Protein AF-A0A7C7WKY1-F1 (afdb_monomer)

Foldseek 3Di:
DPPDDDQEAEFECDDVPDGRLVVLVVNCVVPVPRAYEYDYPDDDPVVVVSCVVSVHD

Nearest PDB structures (foldseek):
  8tfm-assembly1_B  TM=9.336E-01  e=2.075E-03  Flavobacterium johnsoniae UW101
  8tfm-assembly1_A  TM=9.365E-01  e=2.737E-03  Flavobacterium johnsoniae UW101
  8ted-assembly1_A  TM=9.368E-01  e=3.143E-03  Flavobacterium johnsoniae UW101
  8tff-assembly1_A  TM=9.301E-01  e=3.368E-03  Flavobacterium johnsoniae UW101
  1p2f-assembly1_A  TM=8.074E-01  e=4.441E-03  Thermotoga maritima

Radius of gyration: 11.48 Å; Cα contacts (8 Å, |Δi|>4): 60; chains: 1; bounding box: 24×17×35 Å

Mean predicted aligned error: 6.35 Å

Secondary structure (DSSP, 8-state):
------S-EEE-SEETTEEHHHHHHHHHHH-TT--EEE--S---HHHHHHHHHTT--

pLDDT: mean 80.28, std 9.8, range [49.44, 92.06]

Structure (mmCIF, N/CA/C/O backbone):
data_AF-A0A7C7WKY1-F1
#
_entry.id   AF-A0A7C7WKY1-F1
#
loop_
_atom_site.group_PDB
_atom_site.id
_atom_site.type_symbol
_atom_site.label_atom_id
_atom_site.label_alt_id
_atom_site.label_comp_id
_atom_site.label_asym_id
_atom_site.label_entity_id
_atom_site.label_seq_id
_atom_site.pdbx_PDB_ins_code
_atom_site.Cartn_x
_atom_site.Cartn_y
_atom_site.Cartn_z
_atom_site.occupancy
_atom_site.B_iso_or_equiv
_atom_site.auth_seq_id
_atom_site.auth_comp_id
_atom_site.auth_asym_id
_atom_site.auth_atom_id
_atom_site.pdbx_PDB_model_num
ATOM 1 N N . MET A 1 1 ? 9.769 5.044 21.450 1.00 49.44 1 MET A N 1
ATOM 2 C CA . MET A 1 1 ? 8.324 4.849 21.184 1.00 49.44 1 MET A CA 1
ATOM 3 C C . MET A 1 1 ? 7.839 6.017 20.348 1.00 49.44 1 MET A C 1
ATOM 5 O O . MET A 1 1 ? 8.035 7.150 20.763 1.00 49.44 1 MET A O 1
ATOM 9 N N . ARG A 1 2 ? 7.28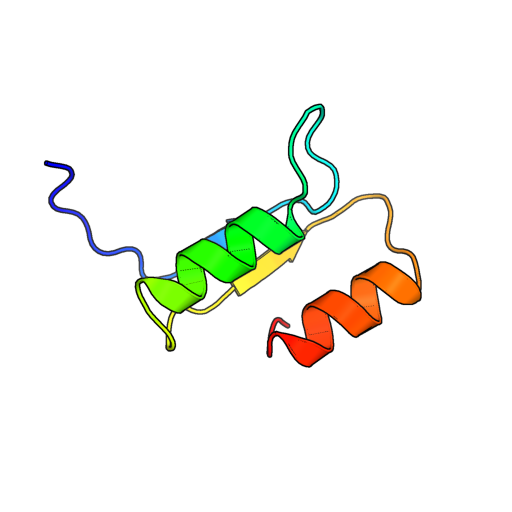2 5.775 19.160 1.00 57.50 2 ARG A N 1
ATOM 10 C CA . ARG A 1 2 ? 6.718 6.845 18.328 1.00 57.50 2 ARG A CA 1
ATOM 11 C C . ARG A 1 2 ?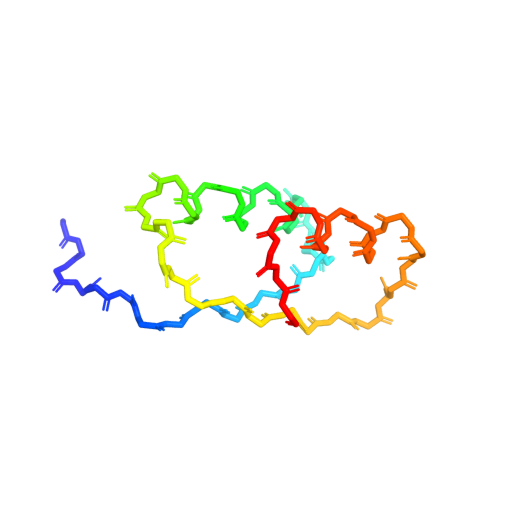 5.239 6.974 18.706 1.00 57.50 2 ARG A C 1
ATOM 13 O O . ARG A 1 2 ? 4.458 6.081 18.414 1.00 57.50 2 ARG A O 1
ATOM 20 N N . LEU A 1 3 ? 4.898 8.028 19.449 1.00 62.78 3 LEU A N 1
ATOM 21 C CA . LEU A 1 3 ? 3.579 8.272 20.066 1.00 62.78 3 LEU A CA 1
ATOM 22 C C . LEU A 1 3 ? 2.537 8.839 19.082 1.00 62.78 3 LEU A C 1
ATOM 24 O O . LEU A 1 3 ? 1.664 9.606 19.473 1.00 62.78 3 LEU A O 1
ATOM 28 N N . VAL A 1 4 ? 2.633 8.502 17.797 1.00 71.06 4 VAL A N 1
ATOM 29 C CA . VAL A 1 4 ? 1.753 9.063 16.767 1.00 71.06 4 VAL A CA 1
ATOM 30 C C . VAL A 1 4 ? 1.047 7.914 16.070 1.00 71.06 4 VAL A C 1
ATOM 32 O O . VAL A 1 4 ? 1.699 7.069 15.456 1.00 71.06 4 VAL A O 1
ATOM 35 N N . ARG A 1 5 ? -0.282 7.868 16.200 1.00 80.12 5 ARG A N 1
ATOM 36 C CA . ARG A 1 5 ? -1.122 7.024 15.349 1.00 80.12 5 ARG A CA 1
ATOM 37 C C . ARG A 1 5 ? -1.199 7.675 13.976 1.00 80.12 5 ARG A C 1
ATOM 39 O O . ARG A 1 5 ? -1.467 8.868 13.885 1.00 80.12 5 ARG A O 1
ATOM 46 N N . TYR A 1 6 ? -0.944 6.897 12.934 1.00 86.56 6 TYR A N 1
ATOM 47 C CA . TYR A 1 6 ? -1.142 7.348 11.564 1.00 86.56 6 TYR A CA 1
ATOM 48 C C . TYR A 1 6 ? -2.596 7.149 11.168 1.00 86.56 6 TYR A C 1
ATOM 50 O O . TYR A 1 6 ? -3.192 6.128 11.505 1.00 86.56 6 TYR A O 1
ATOM 58 N N . GLU A 1 7 ? -3.133 8.120 10.443 1.00 92.06 7 GLU A N 1
ATOM 59 C CA . GLU A 1 7 ? -4.508 8.103 9.933 1.00 92.06 7 GLU A CA 1
ATOM 60 C C . GLU A 1 7 ? -4.559 7.800 8.431 1.00 92.06 7 GLU A C 1
ATOM 62 O O . GLU A 1 7 ? -5.633 7.601 7.878 1.00 92.06 7 GLU A O 1
ATOM 67 N N . LEU A 1 8 ? -3.400 7.761 7.768 1.00 91.38 8 LEU A N 1
ATOM 68 C CA . LEU A 1 8 ? -3.253 7.472 6.348 1.00 91.38 8 LEU A CA 1
ATOM 69 C C . LEU A 1 8 ? -1.834 6.968 6.070 1.00 91.38 8 LEU A C 1
ATOM 71 O O . LEU A 1 8 ? -0.859 7.537 6.573 1.00 91.38 8 LEU A O 1
ATOM 75 N N . LEU A 1 9 ? -1.719 5.938 5.237 1.00 90.31 9 LEU A N 1
ATOM 76 C CA . LEU A 1 9 ? -0.464 5.519 4.620 1.00 90.31 9 LEU A CA 1
ATOM 77 C C . LEU A 1 9 ? -0.475 5.899 3.138 1.00 90.31 9 LEU A C 1
ATOM 79 O O . LEU A 1 9 ? -1.377 5.509 2.406 1.00 90.31 9 LEU A O 1
ATOM 83 N N . ILE A 1 10 ? 0.555 6.612 2.689 1.00 90.06 10 ILE A N 1
ATOM 84 C CA . ILE A 1 10 ? 0.833 6.820 1.266 1.00 90.06 10 ILE A CA 1
ATOM 85 C C . ILE A 1 10 ? 2.116 6.056 0.954 1.00 90.06 10 ILE A C 1
ATOM 87 O O . ILE A 1 10 ? 3.136 6.300 1.604 1.00 90.06 10 ILE A O 1
ATOM 91 N N . ALA A 1 11 ? 2.063 5.117 0.010 1.00 86.56 11 ALA A N 1
ATOM 92 C CA . ALA A 1 11 ? 3.191 4.245 -0.312 1.00 86.56 11 ALA A CA 1
ATOM 93 C C . ALA A 1 11 ? 3.415 4.125 -1.824 1.00 86.56 11 ALA A C 1
ATOM 95 O O . ALA A 1 11 ? 2.463 4.077 -2.602 1.00 86.56 11 ALA A O 1
ATOM 96 N N . ASP A 1 12 ? 4.683 4.028 -2.221 1.00 85.44 12 ASP A N 1
ATOM 97 C CA . ASP A 1 12 ? 5.070 3.567 -3.555 1.00 85.44 12 ASP A CA 1
ATOM 98 C C . ASP A 1 12 ? 5.249 2.044 -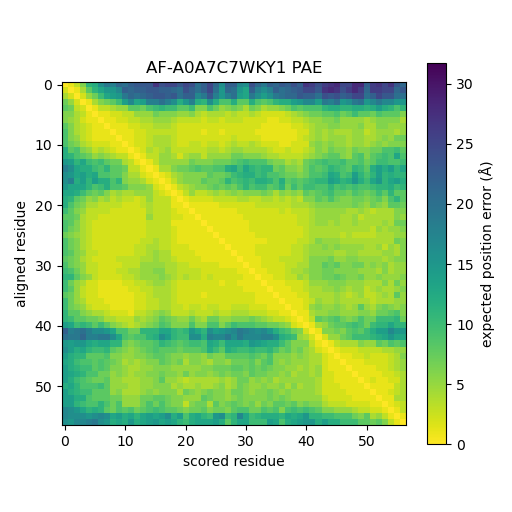3.532 1.00 85.44 12 ASP A C 1
ATOM 100 O O . ASP A 1 12 ? 5.745 1.482 -2.551 1.00 85.44 12 ASP A O 1
ATOM 104 N N . LEU A 1 13 ? 4.837 1.371 -4.606 1.00 79.56 13 LEU A N 1
ATOM 105 C CA . LEU A 1 13 ? 5.053 -0.067 -4.773 1.00 79.56 13 LEU A CA 1
ATOM 106 C C . LEU A 1 13 ? 6.483 -0.392 -5.198 1.00 79.56 13 LEU A C 1
ATOM 108 O O . LEU A 1 13 ? 6.976 -1.473 -4.876 1.00 79.56 13 LEU A O 1
ATOM 112 N N . GLN A 1 14 ? 7.159 0.527 -5.887 1.00 72.88 14 GLN A N 1
ATOM 113 C CA . GLN A 1 14 ? 8.548 0.358 -6.298 1.00 72.88 14 GLN A CA 1
ATOM 114 C C . GLN A 1 14 ? 9.472 1.190 -5.416 1.00 72.88 14 GLN A C 1
ATOM 116 O O . GLN A 1 14 ? 9.901 2.284 -5.771 1.00 72.88 14 GLN A O 1
ATOM 121 N N . VAL A 1 15 ? 9.841 0.626 -4.269 1.00 70.25 15 VAL A N 1
ATOM 122 C CA . VAL A 1 15 ? 10.936 1.150 -3.454 1.00 70.25 15 VAL A CA 1
ATOM 123 C C . VAL A 1 15 ? 12.159 0.249 -3.659 1.00 70.25 15 VAL A C 1
ATOM 125 O O . VAL A 1 15 ? 12.073 -0.958 -3.433 1.00 70.25 15 VAL A O 1
ATOM 128 N N . PRO A 1 16 ? 13.323 0.771 -4.086 1.00 70.12 16 PRO A N 1
ATOM 129 C CA . PRO A 1 16 ? 14.528 -0.044 -4.202 1.00 70.12 16 PRO A CA 1
ATOM 130 C C . PRO A 1 16 ? 14.858 -0.742 -2.875 1.00 70.12 16 PRO A C 1
ATOM 132 O O . PRO A 1 16 ? 15.017 -0.091 -1.844 1.00 70.12 16 PRO A O 1
ATOM 135 N N . GLY A 1 17 ? 14.963 -2.072 -2.904 1.00 71.56 17 GLY A N 1
ATOM 136 C CA . GLY A 1 17 ? 15.278 -2.882 -1.723 1.00 71.56 17 GLY A CA 1
ATOM 137 C C . GLY A 1 17 ? 14.099 -3.174 -0.789 1.00 71.56 17 GLY A C 1
ATOM 138 O O . GLY A 1 17 ? 14.325 -3.755 0.271 1.00 71.56 17 GLY A O 1
ATOM 139 N N . MET A 1 18 ? 12.8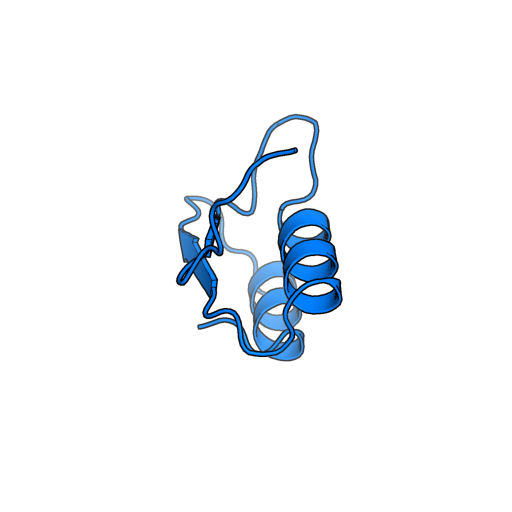63 -2.814 -1.154 1.00 71.06 18 MET A N 1
ATOM 140 C CA . MET A 1 18 ? 11.677 -3.108 -0.347 1.00 71.06 18 MET A CA 1
ATOM 141 C C . MET A 1 18 ? 10.447 -3.369 -1.222 1.00 71.06 18 MET A C 1
ATOM 143 O O . MET A 1 18 ? 10.141 -2.609 -2.133 1.00 71.06 18 MET A O 1
ATOM 147 N N . ASP A 1 19 ? 9.713 -4.436 -0.921 1.00 81.06 19 ASP A N 1
ATOM 148 C CA . ASP A 1 19 ? 8.420 -4.697 -1.549 1.00 81.06 19 ASP A CA 1
ATOM 149 C C . ASP A 1 19 ? 7.341 -3.814 -0.899 1.00 81.06 19 ASP A C 1
ATOM 151 O O . ASP A 1 19 ? 6.998 -3.995 0.274 1.00 81.06 19 ASP A O 1
ATOM 155 N N . GLY A 1 20 ? 6.805 -2.844 -1.648 1.00 80.25 20 GLY A N 1
ATOM 156 C CA . GLY A 1 20 ? 5.784 -1.924 -1.139 1.00 80.25 20 GLY A CA 1
ATOM 157 C C . GLY A 1 20 ? 4.508 -2.630 -0.667 1.00 80.25 20 GLY A C 1
ATOM 158 O O . GLY A 1 20 ? 3.862 -2.153 0.268 1.00 80.25 20 GLY A O 1
ATOM 159 N N . LEU A 1 21 ? 4.177 -3.809 -1.215 1.00 84.38 21 LEU A N 1
ATOM 160 C CA . LEU A 1 21 ? 3.040 -4.607 -0.739 1.00 84.38 21 LEU A CA 1
ATOM 161 C C . LEU A 1 21 ? 3.292 -5.183 0.657 1.00 84.38 21 LEU A C 1
ATOM 163 O O . LEU A 1 21 ? 2.384 -5.191 1.489 1.00 84.38 21 LEU A O 1
ATOM 167 N N . THR A 1 22 ? 4.526 -5.595 0.948 1.00 87.44 22 THR A N 1
ATOM 168 C CA . THR A 1 22 ? 4.922 -6.062 2.283 1.00 87.44 22 THR A CA 1
ATOM 169 C C . THR A 1 22 ? 4.757 -4.953 3.331 1.00 87.44 22 THR A C 1
ATOM 171 O O . THR A 1 22 ? 4.256 -5.203 4.428 1.00 87.44 22 THR A O 1
ATOM 174 N N . VAL A 1 23 ? 5.091 -3.703 2.990 1.00 87.62 23 VAL A N 1
ATOM 175 C CA . VAL A 1 23 ? 4.892 -2.547 3.887 1.00 87.62 23 VAL A CA 1
ATOM 176 C C . VAL A 1 23 ? 3.414 -2.333 4.197 1.00 87.62 23 VAL A C 1
ATOM 178 O O . VAL A 1 23 ? 3.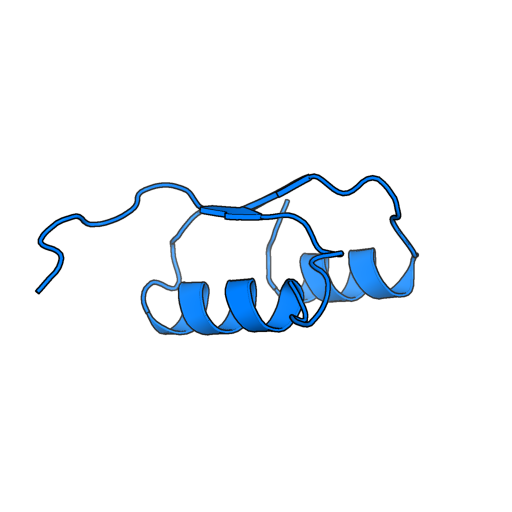038 -2.156 5.357 1.00 87.62 23 VAL A O 1
ATOM 181 N N . ILE A 1 24 ? 2.572 -2.364 3.165 1.00 89.50 24 ILE A N 1
ATOM 182 C CA . ILE A 1 24 ? 1.122 -2.209 3.302 1.00 89.50 24 ILE A CA 1
ATOM 183 C C . ILE A 1 24 ? 0.542 -3.335 4.164 1.00 89.50 24 ILE A C 1
ATOM 185 O O . ILE A 1 24 ? -0.296 -3.078 5.032 1.00 89.50 24 ILE A O 1
ATOM 189 N N . HIS A 1 25 ? 1.011 -4.567 3.960 1.00 88.94 25 HIS A N 1
ATOM 190 C CA . HIS A 1 25 ? 0.586 -5.725 4.736 1.00 88.94 25 HIS A CA 1
ATOM 191 C C . HIS A 1 25 ? 0.888 -5.553 6.232 1.00 88.94 25 HIS A C 1
ATOM 193 O O . HIS A 1 25 ? -0.016 -5.679 7.060 1.00 88.94 25 HIS A O 1
ATOM 199 N N . GLU A 1 26 ? 2.121 -5.189 6.592 1.00 89.94 26 GLU A N 1
ATOM 200 C CA . GLU A 1 26 ? 2.484 -4.956 7.996 1.00 89.94 26 GLU A CA 1
ATOM 201 C C . GLU A 1 26 ? 1.752 -3.752 8.599 1.00 89.94 26 GLU A C 1
ATOM 203 O O . GLU A 1 26 ? 1.326 -3.803 9.755 1.00 89.94 26 GLU A O 1
ATOM 208 N N . ALA A 1 27 ? 1.535 -2.687 7.823 1.00 89.62 27 ALA A N 1
ATOM 209 C CA . ALA A 1 27 ? 0.768 -1.533 8.281 1.00 89.62 27 ALA A CA 1
ATOM 210 C C . ALA A 1 27 ? -0.680 -1.917 8.632 1.00 89.62 27 ALA A C 1
ATOM 212 O O . ALA A 1 27 ? -1.167 -1.541 9.702 1.00 89.62 27 ALA A O 1
ATOM 213 N N . ARG A 1 28 ? -1.337 -2.737 7.799 1.00 87.19 28 ARG A N 1
ATOM 214 C CA . ARG A 1 28 ? -2.678 -3.268 8.096 1.00 87.19 28 ARG A CA 1
ATOM 215 C C . ARG A 1 28 ? -2.690 -4.269 9.245 1.00 87.19 28 ARG A C 1
ATOM 217 O O . ARG A 1 28 ? -3.661 -4.317 9.992 1.00 87.19 28 ARG A O 1
ATOM 224 N N . ARG A 1 29 ? -1.615 -5.036 9.443 1.00 89.75 29 ARG A N 1
ATOM 225 C CA . ARG A 1 29 ? -1.490 -5.929 10.607 1.00 89.75 29 ARG A CA 1
ATOM 226 C C . ARG A 1 29 ? -1.453 -5.150 11.927 1.00 89.75 29 ARG A C 1
ATOM 228 O O . ARG A 1 29 ? -1.915 -5.655 12.947 1.00 89.75 29 ARG A O 1
ATOM 235 N N . LEU A 1 30 ? -0.910 -3.931 11.911 1.00 89.44 30 LEU A N 1
ATOM 236 C CA . LEU A 1 30 ? -0.870 -3.027 13.066 1.00 89.44 30 LEU A CA 1
ATOM 237 C C . LEU A 1 30 ? -2.166 -2.224 13.239 1.00 89.44 30 LEU A C 1
ATOM 239 O O . LEU A 1 30 ? -2.553 -1.932 14.370 1.00 89.44 30 LEU A O 1
ATOM 243 N N . ASN A 1 31 ? -2.820 -1.855 12.138 1.00 90.25 31 ASN A N 1
ATOM 244 C CA . ASN A 1 31 ? -4.111 -1.177 12.132 1.00 90.25 31 ASN A CA 1
ATOM 245 C C . ASN A 1 31 ? -4.909 -1.581 10.884 1.00 90.25 31 ASN A C 1
ATOM 247 O O . ASN A 1 31 ? -4.671 -1.054 9.798 1.00 90.25 31 ASN A O 1
ATOM 251 N N . ALA A 1 32 ? -5.863 -2.499 11.050 1.00 89.38 32 ALA A N 1
ATOM 252 C CA . ALA A 1 32 ? -6.646 -3.050 9.943 1.00 89.38 32 ALA A CA 1
ATOM 253 C C . ALA A 1 32 ? -7.451 -1.978 9.189 1.00 89.38 32 ALA A C 1
ATOM 255 O O . ALA A 1 32 ? -7.609 -2.073 7.970 1.00 89.38 32 ALA A O 1
ATOM 256 N N . ASP A 1 33 ? -7.878 -0.936 9.907 1.00 90.38 33 ASP A N 1
ATOM 257 C CA . ASP A 1 33 ? -8.706 0.150 9.385 1.00 90.38 33 ASP A CA 1
ATOM 258 C C . ASP A 1 33 ? -7.880 1.307 8.808 1.00 90.38 33 ASP A C 1
ATOM 260 O O . ASP A 1 33 ? -8.453 2.301 8.368 1.00 90.38 33 ASP A O 1
ATOM 264 N N . LEU A 1 34 ? -6.542 1.216 8.811 1.00 91.06 34 LEU A N 1
ATOM 265 C CA . LEU A 1 34 ? -5.684 2.261 8.258 1.00 91.06 34 LEU A CA 1
ATOM 266 C C . LEU A 1 34 ? -5.960 2.423 6.753 1.00 91.06 34 LEU A C 1
ATOM 268 O O . LEU A 1 34 ? -5.706 1.487 5.986 1.00 91.06 34 LEU A O 1
ATOM 272 N N . PRO A 1 35 ? -6.425 3.599 6.299 1.00 91.00 35 PRO A N 1
ATOM 273 C CA . PRO A 1 35 ? -6.527 3.900 4.882 1.00 91.00 35 PRO A CA 1
ATOM 274 C C . PRO A 1 35 ? -5.140 3.887 4.241 1.00 91.00 35 PRO A C 1
ATOM 276 O O . PRO A 1 35 ? -4.167 4.392 4.811 1.00 91.00 35 PRO A O 1
ATOM 279 N N . VAL A 1 36 ? -5.054 3.329 3.037 1.00 91.62 36 VAL A N 1
ATOM 280 C CA . VAL A 1 36 ? -3.816 3.249 2.262 1.00 91.62 36 VAL A CA 1
ATOM 281 C C . VAL A 1 36 ? -4.087 3.808 0.872 1.00 91.62 36 VAL A C 1
ATOM 283 O O . VAL A 1 36 ? -5.087 3.441 0.263 1.00 91.62 36 VAL A O 1
ATOM 286 N N . ILE A 1 37 ? -3.198 4.675 0.393 1.00 89.31 37 ILE A N 1
ATOM 287 C CA . ILE A 1 37 ? -3.164 5.170 -0.985 1.00 89.31 37 ILE A CA 1
ATOM 288 C C . ILE A 1 37 ? -1.849 4.717 -1.607 1.00 89.31 37 ILE A C 1
ATOM 290 O O . ILE A 1 37 ? -0.771 4.961 -1.052 1.00 89.31 37 ILE A O 1
ATOM 294 N N . ILE A 1 38 ? -1.936 4.085 -2.773 1.00 8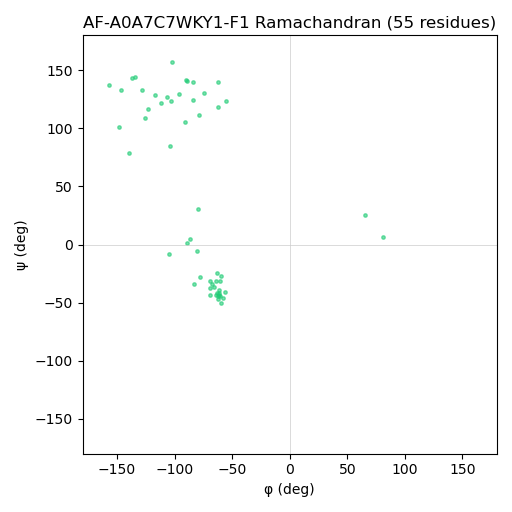7.12 38 ILE A N 1
ATOM 295 C CA . ILE A 1 38 ? -0.759 3.721 -3.560 1.00 87.12 38 ILE A CA 1
ATOM 296 C C . ILE A 1 38 ? -0.498 4.783 -4.624 1.00 87.12 38 ILE A C 1
ATOM 298 O O . ILE A 1 38 ? -1.379 5.121 -5.411 1.00 87.12 38 ILE A O 1
ATOM 302 N N . ILE A 1 39 ? 0.742 5.264 -4.690 1.00 84.31 39 ILE A N 1
ATOM 303 C CA . ILE A 1 39 ? 1.215 6.128 -5.774 1.00 84.31 39 ILE A CA 1
ATOM 304 C C . ILE A 1 39 ? 2.466 5.484 -6.353 1.00 84.31 39 ILE A C 1
ATOM 306 O O . ILE A 1 39 ? 3.507 5.482 -5.707 1.00 84.31 39 ILE A O 1
ATOM 310 N N . THR A 1 40 ? 2.372 4.935 -7.564 1.00 79.75 40 THR A N 1
ATOM 311 C CA . THR A 1 40 ? 3.515 4.301 -8.230 1.00 79.75 40 THR A CA 1
ATOM 312 C C . THR A 1 40 ? 3.593 4.684 -9.703 1.00 79.75 40 THR A C 1
ATOM 314 O O . THR A 1 40 ? 2.571 4.825 -10.374 1.00 79.75 40 THR A O 1
ATOM 317 N N . 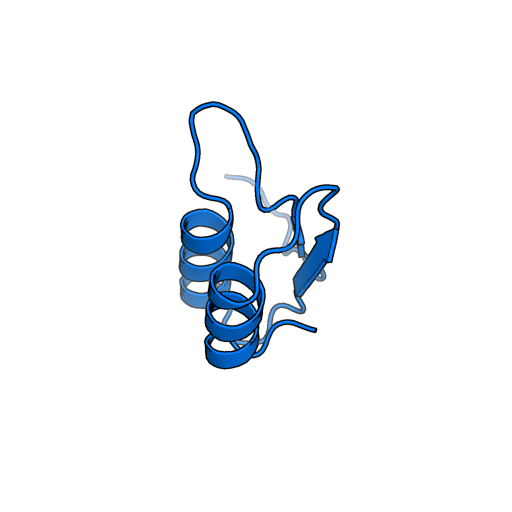GLY A 1 41 ? 4.815 4.852 -10.211 1.00 75.12 41 GLY A N 1
ATOM 318 C CA . GLY A 1 41 ? 5.076 5.126 -11.629 1.00 75.12 41 GLY A CA 1
ATOM 319 C C . GLY A 1 41 ? 5.052 3.880 -12.519 1.00 75.12 41 GLY A C 1
ATOM 320 O O . GLY A 1 41 ? 5.176 4.003 -13.736 1.00 75.12 41 GLY A O 1
ATOM 321 N N . PHE A 1 42 ? 4.910 2.688 -11.930 1.00 65.00 42 PHE A N 1
ATOM 322 C CA . PHE A 1 42 ? 4.996 1.411 -12.634 1.00 65.00 42 PHE A CA 1
ATOM 323 C C . PHE A 1 42 ? 3.932 0.437 -12.107 1.00 65.00 42 PHE A C 1
ATOM 325 O O . PHE A 1 42 ? 4.205 -0.448 -11.296 1.00 65.00 42 PHE A O 1
ATOM 332 N N . SER A 1 43 ? 2.685 0.608 -12.549 1.00 66.12 43 SER A N 1
ATOM 333 C CA . SER A 1 43 ? 1.617 -0.342 -12.244 1.00 66.12 43 SER A CA 1
ATOM 334 C C . SER A 1 43 ? 1.638 -1.504 -13.242 1.00 66.12 43 SER A C 1
ATOM 336 O O . SER A 1 43 ? 1.575 -1.333 -14.456 1.00 66.12 43 SER A O 1
ATOM 338 N N . THR A 1 44 ? 1.736 -2.720 -12.714 1.00 71.25 44 THR A N 1
ATOM 339 C CA . THR A 1 44 ? 1.427 -3.957 -13.446 1.00 71.25 44 THR A CA 1
ATOM 340 C C . THR A 1 44 ? 0.053 -4.465 -13.014 1.00 71.25 44 THR A C 1
ATOM 342 O O . THR A 1 44 ? -0.396 -4.186 -11.898 1.00 71.25 44 THR A O 1
ATOM 345 N N . GLU A 1 45 ? -0.603 -5.263 -13.855 1.00 75.56 45 GLU A N 1
ATOM 346 C CA . GLU A 1 45 ? -1.877 -5.904 -13.503 1.00 75.56 45 GLU A CA 1
ATOM 347 C C . GLU A 1 45 ? -1.749 -6.747 -12.219 1.00 75.56 45 GLU A C 1
ATOM 349 O O . GLU A 1 45 ? -2.581 -6.649 -11.320 1.00 75.56 45 GLU A O 1
ATOM 354 N N . ALA A 1 46 ? -0.638 -7.474 -12.062 1.00 76.81 46 ALA A N 1
ATOM 355 C CA . ALA A 1 46 ? -0.348 -8.257 -10.861 1.00 76.81 46 ALA A CA 1
ATOM 356 C C . ALA A 1 46 ? -0.256 -7.391 -9.591 1.00 76.81 46 ALA A C 1
ATOM 358 O O . ALA A 1 46 ? -0.831 -7.742 -8.560 1.00 76.81 46 ALA A O 1
ATOM 359 N N . SER A 1 47 ? 0.422 -6.238 -9.659 1.00 76.06 47 SER A N 1
ATOM 360 C CA . SER A 1 47 ? 0.508 -5.311 -8.522 1.00 76.06 47 SER A CA 1
ATOM 361 C C . SER A 1 47 ? -0.835 -4.664 -8.174 1.00 76.06 47 SER A C 1
ATOM 363 O O . SER A 1 47 ? -1.122 -4.457 -6.997 1.00 76.06 47 SER A O 1
ATOM 365 N N . ALA A 1 48 ? -1.683 -4.403 -9.174 1.00 76.00 48 ALA A N 1
ATOM 366 C CA . ALA A 1 48 ? -3.022 -3.864 -8.957 1.00 76.00 48 ALA A CA 1
ATOM 367 C C . ALA A 1 48 ? -3.938 -4.896 -8.280 1.00 76.00 48 ALA A C 1
ATOM 369 O O . ALA A 1 48 ? -4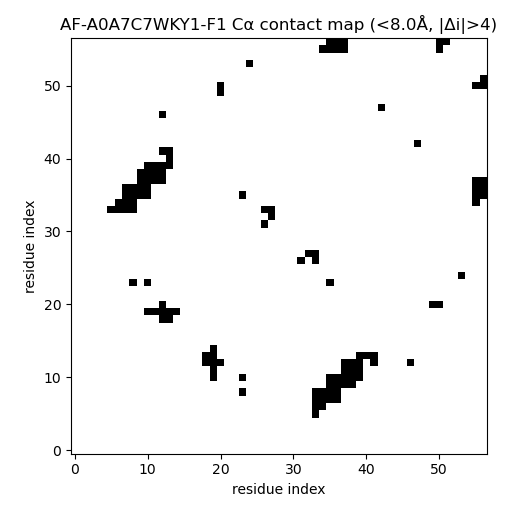.626 -4.570 -7.316 1.00 76.00 48 ALA A O 1
ATOM 370 N N . ILE A 1 49 ? -3.888 -6.158 -8.720 1.00 80.69 49 ILE A N 1
ATOM 371 C CA . ILE A 1 49 ? -4.618 -7.266 -8.085 1.00 80.69 49 ILE A CA 1
ATOM 372 C C . ILE A 1 49 ? -4.135 -7.477 -6.643 1.00 80.69 49 ILE A C 1
ATOM 374 O O . ILE A 1 49 ? -4.952 -7.620 -5.735 1.00 80.69 49 ILE A O 1
ATOM 378 N N . GLY A 1 50 ? -2.818 -7.459 -6.412 1.00 80.94 50 GLY A N 1
ATOM 379 C CA . GLY A 1 50 ? -2.242 -7.563 -5.069 1.00 80.94 50 GLY A CA 1
ATOM 380 C C . GLY A 1 50 ? -2.734 -6.456 -4.131 1.00 80.94 50 GLY A C 1
ATOM 381 O O . GLY A 1 50 ? -3.165 -6.742 -3.016 1.00 80.94 50 GLY A O 1
ATOM 382 N N . ALA A 1 51 ? -2.746 -5.208 -4.602 1.00 78.50 51 ALA A N 1
ATOM 383 C CA . ALA A 1 51 ? -3.278 -4.066 -3.861 1.00 78.50 51 ALA A CA 1
ATOM 384 C C . ALA A 1 51 ? -4.792 -4.176 -3.595 1.00 78.50 51 ALA A C 1
ATOM 386 O O . ALA A 1 51 ? -5.239 -3.947 -2.468 1.00 78.50 51 ALA A O 1
ATOM 387 N N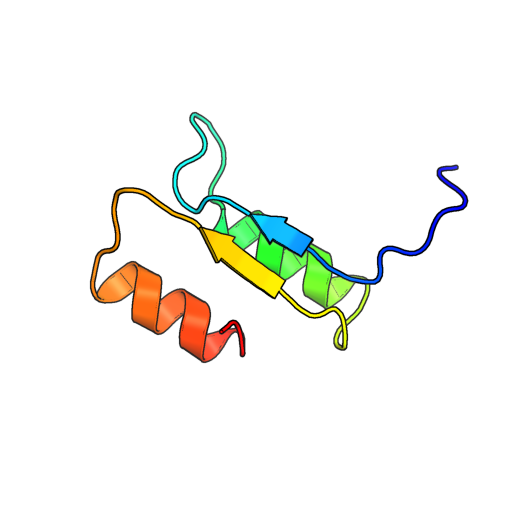 . ALA A 1 52 ? -5.573 -4.586 -4.598 1.00 80.31 52 ALA A N 1
ATOM 388 C CA . ALA A 1 52 ? -7.019 -4.760 -4.481 1.00 80.31 52 ALA A CA 1
ATOM 389 C C . ALA A 1 52 ? -7.387 -5.846 -3.458 1.00 80.31 52 ALA A C 1
ATOM 391 O O . ALA A 1 52 ? -8.270 -5.641 -2.627 1.00 80.31 52 ALA A O 1
ATOM 392 N N . ASN A 1 53 ? -6.659 -6.966 -3.447 1.00 83.62 53 ASN A N 1
ATOM 393 C CA . ASN A 1 53 ? -6.835 -8.031 -2.452 1.00 83.62 53 ASN A CA 1
ATOM 394 C C . ASN A 1 53 ? -6.522 -7.566 -1.023 1.00 83.62 53 ASN A C 1
ATOM 396 O O . ASN A 1 53 ? -7.041 -8.125 -0.060 1.00 83.62 53 ASN A O 1
ATOM 400 N N . LEU A 1 54 ? -5.690 -6.534 -0.882 1.00 77.75 54 LEU A N 1
ATOM 401 C CA . LEU A 1 54 ? -5.400 -5.887 0.393 1.00 77.75 54 LEU A CA 1
ATOM 402 C C . LEU A 1 54 ? -6.410 -4.778 0.730 1.00 77.75 54 LEU A C 1
ATOM 404 O O . LEU A 1 54 ? -6.211 -4.085 1.721 1.00 77.75 54 LEU A O 1
ATOM 408 N N . GLY A 1 55 ? -7.466 -4.566 -0.062 1.00 72.25 55 GLY A N 1
ATOM 409 C CA . GLY A 1 55 ? -8.470 -3.520 0.170 1.00 72.25 55 GLY A CA 1
ATOM 410 C C . GLY A 1 55 ? -7.911 -2.100 0.043 1.00 72.25 55 GLY A C 1
ATOM 411 O O . GLY A 1 55 ? -8.376 -1.185 0.725 1.00 72.25 55 GLY A O 1
ATOM 412 N N . VAL A 1 56 ? -6.839 -1.930 -0.733 1.00 71.00 56 VAL A N 1
ATOM 413 C CA . VAL A 1 56 ? -6.204 -0.634 -1.004 1.00 71.00 56 VAL A CA 1
ATOM 414 C C . VAL A 1 56 ? -6.854 -0.008 -2.237 1.00 71.00 56 VAL A C 1
ATOM 416 O O . VAL A 1 56 ? -7.191 -0.728 -3.177 1.00 71.00 56 VAL A O 1
ATOM 419 N N . SER A 1 57 ? -7.057 1.310 -2.213 1.00 60.94 57 SER A N 1
ATOM 420 C CA . SER A 1 57 ? -7.619 2.096 -3.324 1.00 60.94 57 SER A CA 1
ATOM 421 C C . SER A 1 57 ? -6.555 2.954 -3.995 1.00 60.94 57 SER A C 1
ATOM 423 O O . SER A 1 57 ? -5.627 3.409 -3.283 1.00 60.94 57 SER A O 1
#

Sequence (57 aa):
MRLVRYELLIADLQVPGMDGLTVIHEARRLNADLPVIIITGFSTEASAIGAANLGVS

Solvent-accessible surface area (backbone atoms only — not comparable to full-atom values): 3639 Å² total; per-residue (Å²): 134,81,94,66,86,75,79,64,46,79,42,44,56,83,41,94,97,46,63,28,64,60,53,53,50,54,50,33,74,77,35,75,82,54,46,46,41,71,57,61,99,75,84,46,73,68,57,51,52,56,37,48,78,68,73,42,94